Protein AF-A0A7S1E3G4-F1 (afdb_monomer)

Organism: Hemiselmis andersenii (NCBI:txid464988)

Structure (mmCIF, N/CA/C/O backbone):
data_AF-A0A7S1E3G4-F1
#
_entry.id   AF-A0A7S1E3G4-F1
#
loop_
_atom_site.group_PDB
_atom_site.id
_atom_site.type_symbol
_atom_site.label_atom_id
_atom_site.label_alt_id
_atom_site.label_comp_id
_atom_site.label_asym_id
_atom_site.label_entity_id
_atom_site.label_seq_id
_atom_site.pdbx_PDB_ins_code
_atom_site.Cartn_x
_atom_site.Cartn_y
_atom_site.Cartn_z
_atom_site.occupancy
_atom_site.B_iso_or_equiv
_atom_site.auth_seq_id
_atom_site.auth_comp_id
_atom_site.auth_asym_id
_atom_site.auth_atom_id
_atom_site.pdbx_PDB_model_num
ATOM 1 N N . ASP A 1 1 ? -2.152 -12.776 5.676 1.00 82.38 1 ASP A N 1
ATOM 2 C CA . ASP A 1 1 ? -1.618 -11.558 6.318 1.00 82.38 1 ASP A CA 1
ATOM 3 C C . ASP A 1 1 ? -2.757 -10.564 6.575 1.00 82.38 1 ASP A C 1
ATOM 5 O O . ASP A 1 1 ? -3.856 -10.794 6.085 1.00 82.38 1 ASP A O 1
ATOM 9 N N . THR A 1 2 ? -2.509 -9.504 7.341 1.00 83.62 2 THR A N 1
ATOM 10 C CA . THR A 1 2 ? -3.451 -8.485 7.840 1.00 83.62 2 THR A CA 1
ATOM 11 C C . THR A 1 2 ? -4.404 -7.942 6.768 1.00 83.62 2 THR A C 1
ATOM 13 O O . THR A 1 2 ? -5.604 -7.839 7.011 1.00 83.62 2 THR A O 1
ATOM 16 N N . LEU A 1 3 ? -3.911 -7.661 5.555 1.00 85.81 3 LEU A N 1
ATOM 17 C CA . LEU A 1 3 ? -4.760 -7.171 4.459 1.00 85.81 3 LEU A CA 1
ATOM 18 C C . LEU A 1 3 ? -5.746 -8.239 3.971 1.00 85.81 3 LEU A C 1
ATOM 20 O O . LEU A 1 3 ? -6.928 -7.960 3.821 1.00 85.81 3 LEU A O 1
ATOM 24 N N . TRP A 1 4 ? -5.284 -9.479 3.795 1.00 85.25 4 TRP A N 1
ATOM 25 C CA . TRP A 1 4 ? -6.125 -10.594 3.343 1.00 85.25 4 TRP A CA 1
ATOM 26 C C . TRP A 1 4 ? -7.237 -10.944 4.344 1.00 85.25 4 TRP A C 1
ATOM 28 O O . TRP A 1 4 ? -8.277 -11.468 3.965 1.00 85.25 4 TRP A O 1
ATOM 38 N N . THR A 1 5 ? -7.044 -10.645 5.633 1.00 88.56 5 THR A N 1
ATOM 39 C CA . THR A 1 5 ? -8.056 -10.878 6.680 1.00 88.56 5 THR A CA 1
ATOM 40 C C . THR A 1 5 ? -9.051 -9.721 6.842 1.00 88.56 5 THR A C 1
ATOM 42 O O . THR A 1 5 ? -9.885 -9.747 7.758 1.00 88.56 5 THR A O 1
ATOM 45 N N . GLY A 1 6 ? -8.963 -8.693 5.988 1.00 86.56 6 GLY A N 1
ATOM 46 C CA . GLY A 1 6 ? -9.835 -7.521 6.034 1.00 86.56 6 GLY A CA 1
ATOM 47 C C . GLY A 1 6 ? -9.596 -6.626 7.254 1.00 86.56 6 GLY A C 1
ATOM 48 O O . GLY A 1 6 ? -10.482 -5.871 7.656 1.00 86.56 6 GLY A O 1
ATOM 49 N N . MET A 1 7 ? -8.434 -6.730 7.909 1.00 88.81 7 MET A N 1
ATOM 50 C CA . MET A 1 7 ? -8.120 -5.877 9.054 1.00 88.81 7 MET A CA 1
ATOM 51 C C . MET A 1 7 ? -7.750 -4.470 8.567 1.00 88.81 7 MET A C 1
ATOM 53 O O . MET A 1 7 ? -6.871 -4.345 7.713 1.00 88.81 7 MET A O 1
ATOM 57 N N . PRO A 1 8 ? -8.377 -3.409 9.109 1.00 87.69 8 PRO A N 1
ATOM 58 C CA . PRO A 1 8 ? -8.009 -2.047 8.758 1.00 87.69 8 PRO A CA 1
ATOM 59 C C . PRO A 1 8 ? -6.567 -1.758 9.181 1.00 87.69 8 PRO A C 1
ATOM 61 O O . PRO A 1 8 ? -6.154 -2.076 10.299 1.00 87.69 8 PRO A O 1
ATOM 64 N N . LEU A 1 9 ? -5.817 -1.151 8.267 1.00 87.62 9 LEU A N 1
ATOM 65 C CA . LEU A 1 9 ? -4.438 -0.719 8.454 1.00 87.62 9 LEU A CA 1
ATOM 66 C C . LEU A 1 9 ? -4.433 0.800 8.659 1.00 87.62 9 LEU A C 1
ATOM 68 O O . LEU A 1 9 ? -5.245 1.490 8.065 1.00 87.62 9 LEU A O 1
ATOM 72 N N . VAL A 1 10 ? -3.516 1.337 9.458 1.00 90.88 10 VAL A N 1
ATOM 73 C CA . VAL A 1 10 ? -3.191 2.773 9.452 1.00 90.88 10 VAL A CA 1
ATOM 74 C C . VAL A 1 10 ? -1.733 2.875 9.041 1.00 90.88 10 VAL A C 1
ATOM 76 O O . VAL A 1 10 ? -0.892 2.171 9.602 1.00 90.88 10 VAL A O 1
ATOM 79 N N . CYS A 1 11 ? -1.423 3.689 8.036 1.00 89.81 11 CYS A N 1
ATOM 80 C CA . CYS A 1 11 ? -0.075 3.755 7.480 1.00 89.81 11 CYS A CA 1
ATOM 81 C C . CYS A 1 11 ? 0.395 5.203 7.358 1.00 89.81 11 CYS A C 1
ATOM 83 O O . CYS A 1 11 ? -0.216 6.010 6.660 1.00 89.81 11 CYS A O 1
ATOM 85 N N . LEU A 1 12 ? 1.505 5.511 8.032 1.00 90.75 12 LEU A N 1
ATOM 86 C CA . LEU A 1 12 ? 2.271 6.728 7.796 1.00 90.75 12 LEU A CA 1
ATOM 87 C C . LEU A 1 12 ? 3.289 6.446 6.694 1.00 90.75 12 LEU A C 1
ATOM 89 O O . LEU A 1 12 ? 4.206 5.645 6.891 1.00 90.75 12 LEU A O 1
ATOM 93 N N . SER A 1 13 ? 3.133 7.105 5.549 1.00 86.62 13 SER A N 1
ATOM 94 C CA . SER A 1 13 ? 4.096 6.969 4.463 1.00 86.62 13 SER A CA 1
ATOM 95 C C . SER A 1 13 ? 5.325 7.840 4.702 1.00 86.62 13 SER A C 1
ATOM 97 O O . SER A 1 13 ? 5.205 9.021 5.018 1.00 86.62 13 SER A O 1
ATOM 99 N N . GLY A 1 14 ? 6.508 7.256 4.526 1.00 84.38 14 GLY A N 1
ATOM 100 C CA . GLY A 1 14 ? 7.776 7.989 4.516 1.00 84.38 14 GLY A CA 1
ATOM 101 C C . GLY A 1 14 ? 8.327 8.187 3.103 1.00 84.38 14 GLY A C 1
ATOM 102 O O . GLY A 1 14 ? 7.722 7.770 2.123 1.00 84.38 14 GLY A O 1
ATOM 103 N N . VAL A 1 15 ? 9.526 8.761 3.002 1.00 84.31 15 VAL A N 1
ATOM 104 C CA . VAL A 1 15 ? 10.176 9.064 1.710 1.00 84.31 15 VAL A CA 1
ATOM 105 C C . VAL A 1 15 ? 10.821 7.824 1.076 1.00 84.31 15 VAL A C 1
ATOM 107 O O . VAL A 1 15 ? 10.870 7.673 -0.142 1.00 84.31 15 VAL A O 1
ATOM 110 N N . GLN A 1 16 ? 11.335 6.902 1.894 1.00 87.69 16 GLN A N 1
ATOM 111 C CA . GLN A 1 16 ? 12.077 5.735 1.409 1.00 87.69 16 GLN A CA 1
ATOM 112 C C . GLN A 1 16 ? 11.131 4.629 0.933 1.00 87.69 16 GLN A C 1
ATOM 114 O O . GLN A 1 16 ? 10.125 4.361 1.582 1.00 87.69 16 GLN A O 1
ATOM 119 N N . MET A 1 17 ? 11.510 3.883 -0.107 1.00 85.88 17 MET A N 1
ATOM 120 C CA . MET A 1 17 ? 10.728 2.754 -0.646 1.00 85.88 17 MET A CA 1
ATOM 121 C C . MET A 1 17 ? 10.176 1.809 0.442 1.00 85.88 17 MET A C 1
ATOM 123 O O . MET A 1 17 ? 8.990 1.491 0.470 1.00 85.88 17 MET A O 1
ATOM 127 N N . ARG A 1 18 ? 11.011 1.421 1.413 1.00 84.81 18 ARG A N 1
ATOM 128 C CA . ARG A 1 18 ? 10.608 0.542 2.529 1.00 84.81 18 ARG A CA 1
ATOM 129 C C . ARG A 1 18 ? 9.510 1.126 3.426 1.00 84.81 18 ARG A C 1
ATOM 131 O O . ARG A 1 18 ? 8.715 0.379 3.977 1.00 84.81 18 ARG A O 1
ATOM 138 N N . SER A 1 19 ? 9.455 2.451 3.561 1.00 86.06 19 SER A N 1
ATOM 139 C CA . SER A 1 19 ? 8.413 3.161 4.316 1.00 86.06 19 SER A CA 1
ATOM 140 C C . SER A 1 19 ? 7.172 3.476 3.478 1.00 86.06 19 SER A C 1
ATOM 142 O O . SER A 1 19 ? 6.207 4.017 4.003 1.00 86.06 19 SER A O 1
ATOM 144 N N . ARG A 1 20 ? 7.199 3.146 2.183 1.00 87.69 20 ARG A N 1
ATOM 145 C CA . ARG A 1 20 ? 6.147 3.424 1.202 1.00 87.69 20 ARG A CA 1
ATOM 146 C C . ARG A 1 20 ? 5.290 2.200 0.865 1.00 87.69 20 ARG A C 1
ATOM 148 O O . ARG A 1 20 ? 4.269 2.333 0.195 1.00 87.69 20 ARG A O 1
ATOM 155 N N . ALA A 1 21 ? 5.676 1.014 1.342 1.00 88.00 21 ALA A N 1
ATOM 156 C CA . ALA A 1 21 ? 5.007 -0.243 1.013 1.00 88.00 21 ALA A CA 1
ATOM 157 C C . ALA A 1 21 ? 3.523 -0.247 1.417 1.00 88.00 21 ALA A C 1
ATOM 159 O O . ALA A 1 21 ? 2.665 -0.529 0.586 1.00 88.00 21 ALA A O 1
ATOM 160 N N . GLY A 1 22 ? 3.205 0.135 2.660 1.00 87.94 22 GLY A N 1
ATOM 161 C CA . GLY A 1 22 ? 1.815 0.185 3.127 1.00 87.94 22 GLY A CA 1
ATOM 162 C C . GLY A 1 22 ? 0.959 1.196 2.357 1.00 87.94 22 GLY A C 1
ATOM 163 O O . GLY A 1 22 ? -0.202 0.921 2.067 1.00 87.94 22 GLY A O 1
ATOM 164 N N . ALA A 1 23 ? 1.550 2.319 1.940 1.00 87.81 23 ALA A N 1
ATOM 165 C CA . ALA A 1 23 ? 0.874 3.297 1.099 1.00 87.81 23 ALA A CA 1
ATOM 166 C C . ALA A 1 23 ? 0.586 2.757 -0.304 1.00 87.81 23 ALA A C 1
ATOM 168 O O . ALA A 1 23 ? -0.549 2.833 -0.764 1.00 87.81 23 ALA A O 1
ATOM 169 N N . SER A 1 24 ? 1.567 2.122 -0.949 1.00 86.88 24 SER A N 1
ATOM 170 C CA . SER A 1 24 ? 1.372 1.468 -2.250 1.00 86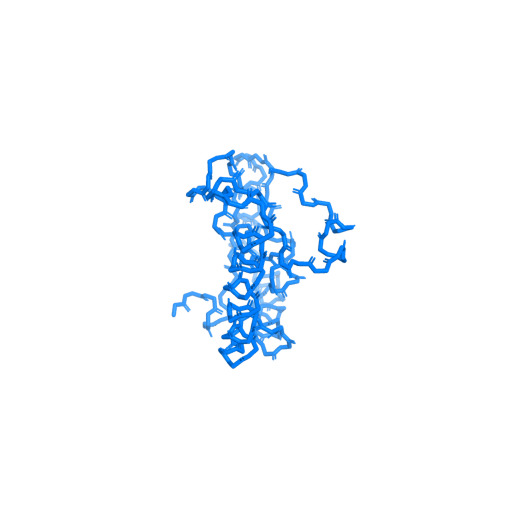.88 24 SER A CA 1
ATOM 171 C C . SER A 1 24 ? 0.254 0.417 -2.214 1.00 86.88 24 SER A C 1
ATOM 173 O O . SER A 1 24 ? -0.572 0.364 -3.128 1.00 86.8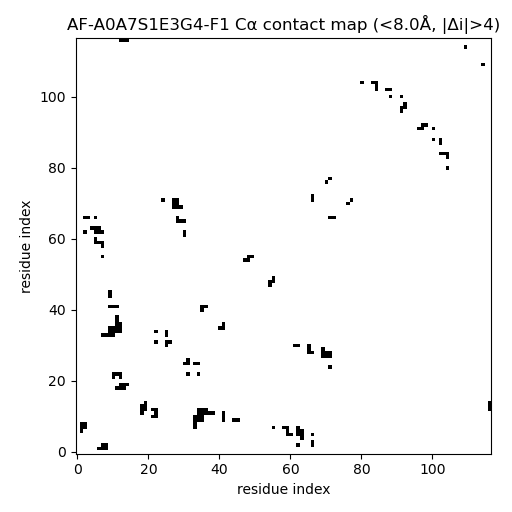8 24 SER A O 1
ATOM 175 N N . MET A 1 25 ? 0.170 -0.368 -1.134 1.00 87.81 25 MET A N 1
ATOM 176 C CA . MET A 1 25 ? -0.916 -1.334 -0.936 1.00 87.81 25 MET A CA 1
ATOM 177 C C . MET A 1 25 ? -2.274 -0.638 -0.805 1.00 87.81 25 MET A C 1
ATOM 179 O O . MET A 1 25 ? -3.218 -1.018 -1.490 1.00 87.81 25 MET A O 1
ATOM 183 N N . ALA A 1 26 ? -2.372 0.408 0.021 1.00 87.06 26 ALA A N 1
ATOM 184 C CA . ALA A 1 26 ? -3.611 1.163 0.209 1.00 87.06 26 ALA A CA 1
ATOM 185 C C . ALA A 1 26 ? -4.127 1.787 -1.099 1.00 87.06 26 ALA A C 1
ATOM 187 O O . ALA A 1 26 ? -5.322 1.710 -1.375 1.00 87.06 26 ALA A O 1
ATOM 188 N N . TYR A 1 27 ? -3.234 2.339 -1.929 1.00 85.06 27 TYR A N 1
ATOM 189 C CA . TYR A 1 27 ? -3.583 2.843 -3.263 1.00 85.06 27 TYR A CA 1
ATOM 190 C C . TYR A 1 27 ? -4.065 1.730 -4.191 1.00 85.06 27 TYR A C 1
ATOM 192 O O . TYR A 1 27 ? -5.090 1.877 -4.846 1.00 85.06 27 TYR A O 1
ATOM 200 N N . SER A 1 28 ? -3.369 0.593 -4.209 1.00 86.31 28 SER A N 1
ATOM 201 C CA . SER A 1 28 ? -3.740 -0.536 -5.072 1.00 86.31 28 SER A CA 1
ATOM 202 C C . SER A 1 28 ? -5.086 -1.162 -4.685 1.00 86.31 28 SER A C 1
ATOM 204 O O . SER A 1 28 ? -5.799 -1.682 -5.538 1.00 86.31 28 SER A O 1
ATOM 206 N N . LEU A 1 29 ? -5.442 -1.092 -3.401 1.00 86.94 29 LEU A N 1
ATOM 207 C CA . LEU A 1 29 ? -6.745 -1.500 -2.873 1.00 86.94 29 LEU A CA 1
ATOM 208 C C . LEU A 1 29 ? -7.834 -0.427 -3.073 1.00 86.94 29 LEU A C 1
ATOM 210 O O . LEU A 1 29 ? -9.005 -0.708 -2.840 1.00 86.94 29 LEU A O 1
ATOM 214 N N . GLY A 1 30 ? -7.471 0.801 -3.462 1.00 82.94 30 GLY A N 1
ATOM 215 C CA . GLY A 1 30 ? -8.394 1.935 -3.579 1.00 82.94 30 GLY A CA 1
ATOM 216 C C . GLY A 1 30 ? -8.851 2.521 -2.238 1.00 82.94 30 GLY A C 1
ATOM 217 O O . GLY A 1 30 ? -9.846 3.242 -2.190 1.00 82.94 30 GLY A O 1
ATOM 218 N N . VAL A 1 31 ? -8.144 2.232 -1.139 1.00 82.50 31 VAL A N 1
ATOM 219 C CA . VAL A 1 31 ? -8.534 2.625 0.225 1.00 82.50 31 VAL A CA 1
ATOM 220 C C . VAL A 1 31 ? -7.501 3.569 0.841 1.00 82.50 31 VAL A C 1
ATOM 222 O O . VAL A 1 31 ? -6.780 3.237 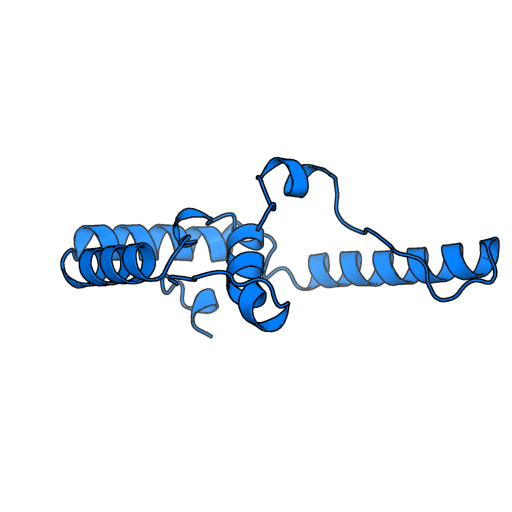1.780 1.00 82.50 31 VAL A O 1
ATOM 225 N N . VAL A 1 32 ? -7.428 4.789 0.305 1.00 76.75 32 VAL A N 1
ATOM 226 C CA . VAL A 1 32 ? -6.479 5.830 0.757 1.00 76.75 32 VAL A CA 1
ATOM 227 C C . VAL A 1 32 ? -6.866 6.480 2.091 1.00 76.75 32 VAL A C 1
ATOM 229 O O . VAL A 1 32 ? -6.084 7.237 2.660 1.00 76.75 32 VAL A O 1
ATOM 232 N N . THR A 1 33 ? -8.050 6.167 2.627 1.00 75.00 33 THR A N 1
ATOM 233 C CA . THR A 1 33 ? -8.568 6.689 3.907 1.00 75.00 33 THR A CA 1
ATOM 234 C C . THR A 1 33 ? -7.699 6.310 5.116 1.00 75.00 33 THR A C 1
ATOM 236 O O . THR A 1 33 ? -7.809 6.930 6.172 1.00 75.00 33 THR A O 1
ATOM 239 N N . TRP A 1 34 ? -6.804 5.335 4.943 1.00 75.94 34 TRP A N 1
ATOM 240 C CA . TRP A 1 34 ? -5.847 4.834 5.933 1.00 75.94 34 TRP A CA 1
ATOM 241 C C . TRP A 1 34 ? -4.494 5.553 5.947 1.00 75.94 34 TRP A C 1
ATOM 243 O O . TRP A 1 34 ? -3.664 5.285 6.823 1.00 75.94 34 TRP A O 1
ATOM 253 N N . LEU A 1 35 ? -4.247 6.421 4.964 1.00 85.19 35 LEU A N 1
ATOM 254 C CA . LEU A 1 35 ? -2.977 7.118 4.810 1.00 85.19 35 LEU A CA 1
ATOM 255 C C . LEU A 1 35 ? -2.969 8.390 5.641 1.00 85.19 35 LEU A C 1
ATOM 257 O O . LEU A 1 35 ? -3.747 9.315 5.415 1.00 85.19 35 LEU A O 1
ATOM 261 N N . VAL A 1 36 ? -2.057 8.429 6.604 1.00 90.19 36 VAL A N 1
ATOM 262 C CA . VAL A 1 36 ? -1.856 9.577 7.487 1.00 90.19 36 VAL A CA 1
ATOM 263 C C . VAL A 1 36 ? -0.592 10.332 7.091 1.00 90.19 36 VAL A C 1
ATOM 265 O O . VAL A 1 36 ? 0.340 9.753 6.531 1.00 90.19 36 VAL A O 1
ATOM 268 N N . ARG A 1 37 ? -0.566 11.642 7.360 1.00 85.00 37 ARG A N 1
ATOM 269 C CA . ARG A 1 37 ? 0.483 12.548 6.858 1.00 85.00 37 ARG A CA 1
ATOM 270 C C . ARG A 1 37 ? 1.593 12.814 7.866 1.00 85.00 37 ARG A C 1
ATOM 272 O O . ARG A 1 37 ? 2.678 13.242 7.490 1.00 85.00 37 ARG A O 1
ATOM 279 N N . ASN A 1 38 ? 1.326 12.594 9.147 1.00 89.81 38 ASN A N 1
ATOM 280 C CA . ASN A 1 38 ? 2.285 12.797 10.222 1.00 89.81 38 ASN A CA 1
ATOM 281 C C . ASN A 1 38 ? 1.971 11.869 11.411 1.00 89.81 38 ASN A C 1
ATOM 283 O O . ASN A 1 38 ? 0.953 11.175 11.432 1.00 89.81 38 ASN A O 1
ATOM 287 N N . LEU A 1 39 ? 2.860 11.848 12.405 1.00 92.69 39 LEU A N 1
ATOM 288 C CA . LEU A 1 39 ? 2.706 11.000 13.591 1.00 92.69 39 LEU A CA 1
ATOM 289 C C . LEU A 1 39 ? 1.505 11.386 14.463 1.00 92.69 39 LEU A C 1
ATOM 291 O O . LEU A 1 39 ? 0.932 10.511 15.107 1.00 92.69 39 LEU A O 1
ATOM 295 N N . LYS A 1 40 ? 1.109 12.664 14.478 1.00 93.62 40 LYS A N 1
ATOM 296 C CA . LYS A 1 40 ? -0.043 13.111 15.260 1.00 93.62 40 LYS A CA 1
ATOM 297 C C . LYS A 1 40 ? -1.349 12.603 14.651 1.00 93.62 40 LYS A C 1
ATOM 299 O O . LYS A 1 40 ? -2.159 12.012 15.354 1.00 93.62 40 LYS A O 1
ATOM 304 N N . ASP A 1 41 ? -1.488 12.712 13.334 1.00 90.75 41 ASP A N 1
ATOM 305 C CA . ASP A 1 41 ? -2.614 12.139 12.593 1.00 90.75 41 ASP A CA 1
ATOM 306 C C . ASP A 1 41 ? -2.678 10.616 12.773 1.00 90.75 41 ASP A C 1
ATOM 308 O O . ASP A 1 41 ? -3.758 10.052 12.942 1.00 90.75 41 ASP A O 1
ATOM 312 N N . TYR A 1 42 ? -1.518 9.944 12.761 1.00 92.69 42 TYR A N 1
ATOM 313 C CA . TYR A 1 42 ? -1.432 8.507 13.026 1.00 92.69 42 TYR A CA 1
ATOM 314 C C . TYR A 1 42 ? -2.028 8.158 14.395 1.00 92.69 42 TYR A C 1
ATOM 316 O O . TYR A 1 42 ? -2.874 7.267 14.493 1.00 92.69 42 TYR A O 1
ATOM 324 N N . GLU A 1 43 ? -1.599 8.869 15.441 1.00 94.50 43 GLU A N 1
ATOM 325 C CA . GLU A 1 43 ? -2.103 8.698 16.805 1.00 94.50 43 GLU A CA 1
ATOM 326 C C . GLU A 1 43 ? -3.615 8.935 16.866 1.00 94.50 43 GLU A C 1
ATOM 328 O O . GLU A 1 43 ? -4.358 8.075 17.340 1.00 94.50 43 GLU A O 1
ATOM 333 N N . ASP A 1 44 ? -4.085 10.063 16.337 1.00 93.06 44 ASP A N 1
ATOM 334 C CA . ASP A 1 44 ? -5.486 10.468 16.428 1.00 93.06 44 ASP A CA 1
ATOM 335 C C . ASP A 1 44 ? -6.412 9.474 15.706 1.00 93.06 44 ASP A C 1
ATOM 337 O O . ASP A 1 44 ? -7.472 9.107 16.225 1.00 93.06 44 ASP A O 1
ATOM 341 N N . VAL A 1 45 ? -6.001 8.971 14.535 1.00 91.62 45 VAL A N 1
ATOM 342 C CA . VAL A 1 45 ? -6.745 7.940 13.795 1.00 91.62 45 VAL A CA 1
ATOM 343 C C . VAL A 1 45 ? -6.751 6.615 14.557 1.00 91.62 45 VAL A C 1
ATOM 345 O O . VAL A 1 45 ? -7.814 6.004 14.702 1.00 91.62 45 VAL A O 1
ATOM 348 N N . ALA A 1 46 ? -5.604 6.180 15.084 1.00 92.31 46 ALA A N 1
ATOM 349 C CA . ALA A 1 46 ? -5.509 4.938 15.845 1.00 92.31 46 ALA A CA 1
ATOM 350 C C . ALA A 1 46 ? -6.381 4.979 17.113 1.00 92.31 46 ALA A C 1
ATOM 352 O O . ALA A 1 46 ? -7.156 4.052 17.365 1.00 92.31 46 ALA A O 1
ATOM 353 N N . VAL A 1 4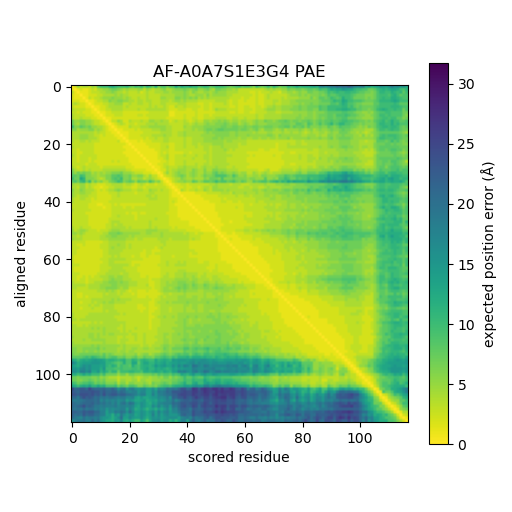7 ? -6.325 6.078 17.872 1.00 94.38 47 VAL A N 1
ATOM 354 C CA . VAL A 1 47 ? -7.139 6.285 19.079 1.00 94.38 47 VAL A CA 1
ATOM 355 C C . VAL A 1 47 ? -8.626 6.329 18.732 1.00 94.38 47 VAL A C 1
ATOM 357 O O . VAL A 1 47 ? -9.427 5.653 19.381 1.00 94.38 47 VAL A O 1
ATOM 360 N N . LYS A 1 48 ? -9.013 7.047 17.672 1.00 91.75 48 LYS A N 1
ATOM 361 C CA . LYS A 1 48 ? -10.406 7.110 17.206 1.00 91.75 48 LYS A CA 1
ATOM 362 C C . LYS A 1 48 ? -10.958 5.727 16.860 1.00 91.75 48 LYS A C 1
ATOM 364 O O . LYS A 1 48 ? -12.083 5.407 17.248 1.00 91.75 48 LYS A O 1
ATOM 369 N N . LEU A 1 49 ? -10.189 4.910 16.141 1.00 91.56 49 LEU A N 1
ATOM 370 C CA . LEU A 1 49 ? -10.583 3.543 15.791 1.00 91.56 49 LEU A CA 1
ATOM 371 C C . LEU A 1 49 ? -10.677 2.641 17.027 1.00 91.56 49 LEU A C 1
ATOM 373 O O . LEU A 1 49 ? -11.607 1.841 17.124 1.00 91.56 49 LEU A O 1
ATOM 377 N N . ALA A 1 50 ? -9.764 2.796 17.988 1.00 92.38 50 ALA A N 1
ATOM 378 C CA . ALA A 1 50 ? -9.770 2.025 19.228 1.00 92.38 50 ALA A CA 1
ATOM 379 C C . ALA A 1 50 ? -10.963 2.371 20.138 1.00 92.38 50 ALA A C 1
ATOM 381 O O . ALA A 1 50 ? -11.568 1.482 20.737 1.00 92.38 50 ALA A O 1
ATOM 382 N N . GLN A 1 51 ? -11.332 3.652 20.226 1.00 95.62 51 GLN A N 1
ATOM 383 C CA . GLN A 1 51 ? -12.414 4.126 21.095 1.00 95.62 51 GLN A CA 1
ATOM 384 C C . GLN A 1 51 ? -13.806 3.965 20.468 1.00 95.62 51 GLN A C 1
ATOM 386 O O . GLN A 1 51 ? -14.796 3.814 21.185 1.00 95.62 51 GLN A O 1
ATOM 391 N N . ASN A 1 52 ? -13.910 3.972 19.136 1.00 94.81 52 ASN A N 1
ATOM 392 C CA . ASN A 1 52 ? -15.186 3.910 18.431 1.00 94.81 52 ASN A CA 1
ATOM 393 C C . ASN A 1 52 ? -15.362 2.587 17.673 1.00 94.81 52 ASN A C 1
ATOM 395 O O . ASN A 1 52 ? -14.970 2.436 16.514 1.00 94.81 52 ASN A O 1
ATOM 399 N N . ARG A 1 53 ? -16.073 1.643 18.302 1.00 93.94 53 ARG A N 1
ATOM 400 C CA . ARG A 1 53 ? -16.389 0.332 17.705 1.00 93.94 53 ARG A CA 1
ATOM 401 C C . ARG A 1 53 ? -17.176 0.438 16.394 1.00 93.94 53 ARG A C 1
ATOM 403 O O . ARG A 1 53 ? -17.012 -0.410 15.520 1.00 93.94 53 ARG A O 1
ATOM 410 N N . GLY A 1 54 ? -18.024 1.458 16.245 1.00 94.75 54 GLY A N 1
ATOM 411 C CA . GLY A 1 54 ? -18.782 1.698 15.014 1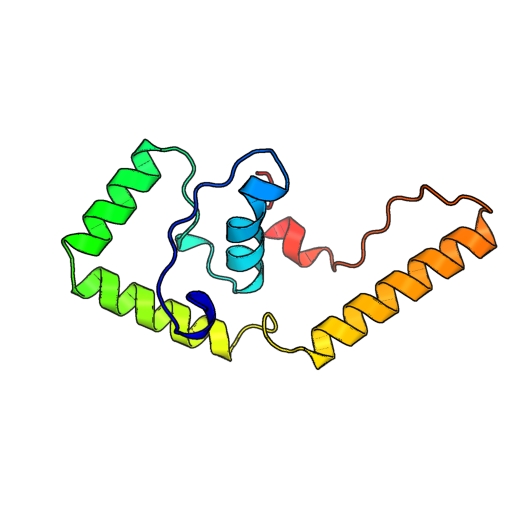.00 94.75 54 GLY A CA 1
ATOM 412 C C . GLY A 1 54 ? -17.874 2.112 13.856 1.00 94.75 54 GLY A C 1
ATOM 413 O O . GLY A 1 54 ? -17.985 1.564 12.760 1.00 94.75 54 GLY A O 1
ATOM 414 N N . ALA A 1 55 ? -16.926 3.014 14.122 1.00 91.19 55 ALA A N 1
ATOM 415 C CA . ALA A 1 55 ? -15.908 3.410 13.153 1.00 91.19 55 ALA A CA 1
ATOM 416 C C . ALA A 1 55 ? -15.026 2.219 12.752 1.00 91.19 55 ALA A C 1
ATOM 418 O O . ALA A 1 55 ? -14.820 1.999 11.562 1.00 91.19 55 ALA A O 1
ATOM 419 N N . LEU A 1 56 ? -14.591 1.401 13.717 1.00 91.69 56 LEU A N 1
ATOM 420 C CA . LEU A 1 56 ? -13.799 0.198 13.446 1.00 91.69 56 LEU A CA 1
ATOM 421 C C . LEU A 1 56 ? -14.562 -0.842 12.611 1.00 91.69 56 LEU A C 1
ATOM 423 O O . LEU A 1 56 ? -13.999 -1.459 11.710 1.00 91.69 56 LEU A O 1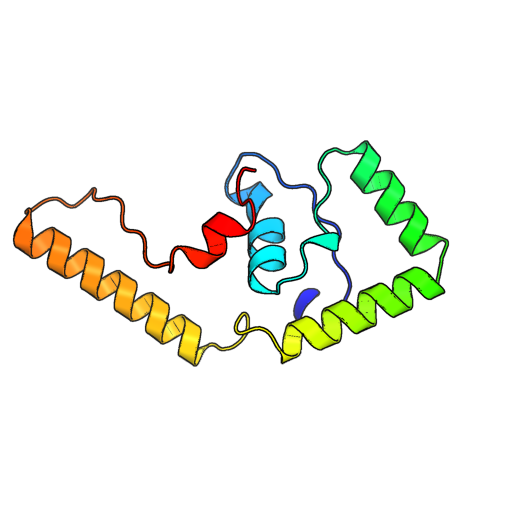
ATOM 427 N N . ARG A 1 57 ? -15.858 -1.037 12.875 1.00 92.94 57 ARG A N 1
ATOM 428 C CA . ARG A 1 57 ? -16.685 -1.952 12.077 1.00 92.94 57 ARG A CA 1
ATOM 429 C C . ARG A 1 57 ? -16.843 -1.456 10.640 1.00 92.94 57 ARG A C 1
ATOM 431 O O . ARG A 1 57 ? -16.758 -2.259 9.717 1.00 92.94 57 ARG A O 1
ATOM 438 N N . LYS A 1 58 ? -17.044 -0.148 10.451 1.00 91.81 58 LYS A N 1
ATOM 439 C CA . LYS A 1 58 ? -17.109 0.466 9.118 1.00 91.81 58 LYS A CA 1
ATOM 440 C C . LYS A 1 58 ? -15.780 0.308 8.371 1.00 91.81 58 LYS A C 1
ATOM 442 O O . LYS A 1 58 ? -15.790 -0.110 7.222 1.00 91.81 58 LYS A O 1
ATOM 447 N N . ALA A 1 59 ? -14.669 0.572 9.057 1.00 90.12 59 ALA A N 1
ATOM 448 C CA . ALA A 1 59 ? -13.307 0.404 8.559 1.00 90.12 59 ALA A CA 1
ATOM 449 C C . ALA A 1 59 ? -13.038 -1.017 8.046 1.00 90.12 59 ALA A C 1
ATOM 451 O O . ALA A 1 59 ? -12.583 -1.213 6.923 1.00 90.12 59 ALA A O 1
ATOM 452 N N . ARG A 1 60 ? -13.381 -2.018 8.863 1.00 91.19 60 ARG A N 1
ATOM 453 C CA . ARG A 1 60 ? -13.267 -3.433 8.500 1.00 91.19 60 ARG A CA 1
ATOM 454 C C . ARG A 1 60 ? -14.134 -3.783 7.288 1.00 91.19 60 ARG A C 1
ATOM 456 O O . ARG A 1 60 ? -13.636 -4.416 6.370 1.00 91.19 60 ARG A O 1
ATOM 463 N N . ALA A 1 61 ? -15.392 -3.343 7.254 1.00 91.56 61 ALA A N 1
ATOM 464 C CA . ALA A 1 61 ? -16.285 -3.627 6.128 1.00 91.56 61 ALA A CA 1
ATOM 465 C C . ALA A 1 61 ? -15.791 -2.999 4.810 1.00 91.56 61 ALA A C 1
ATOM 467 O O . ALA A 1 61 ? -15.921 -3.595 3.744 1.00 91.56 61 ALA A O 1
ATOM 468 N N . GLU A 1 62 ? -15.212 -1.798 4.877 1.00 90.44 62 GLU A N 1
ATOM 469 C CA . GLU A 1 62 ? -14.586 -1.144 3.726 1.00 90.44 62 GLU A CA 1
ATOM 470 C C . GLU A 1 62 ? -13.383 -1.942 3.215 1.00 90.44 62 GLU A C 1
ATOM 472 O O . GLU A 1 62 ? -13.284 -2.182 2.015 1.00 90.44 62 GLU A O 1
ATOM 477 N N . MET A 1 63 ? -12.533 -2.419 4.128 1.00 89.94 63 MET A N 1
ATOM 478 C CA . MET A 1 63 ? -11.372 -3.240 3.795 1.00 89.94 63 MET A CA 1
ATOM 479 C C . MET A 1 63 ? -11.772 -4.598 3.202 1.00 89.94 63 MET A C 1
ATOM 481 O O . MET A 1 63 ? -11.247 -4.990 2.168 1.00 89.94 63 MET A O 1
ATOM 485 N N . GLU A 1 64 ? -12.719 -5.307 3.819 1.00 91.50 64 GLU A N 1
ATOM 486 C CA . GLU A 1 64 ? -13.219 -6.599 3.327 1.00 91.50 64 GLU A CA 1
ATOM 487 C C . GLU A 1 64 ? -13.765 -6.487 1.901 1.00 91.50 64 GLU A C 1
ATOM 489 O O . GLU A 1 64 ? -13.467 -7.328 1.055 1.00 91.50 64 GLU A O 1
ATOM 494 N N . ARG A 1 65 ? -14.499 -5.410 1.607 1.00 91.50 65 ARG A N 1
ATOM 495 C CA . ARG A 1 65 ? -14.971 -5.120 0.253 1.00 91.50 65 ARG A CA 1
ATOM 496 C C . ARG A 1 65 ? -13.815 -4.829 -0.708 1.00 91.50 65 ARG A C 1
ATOM 498 O O . ARG A 1 65 ? -13.775 -5.409 -1.786 1.00 91.50 65 ARG A O 1
ATOM 505 N N . ALA A 1 66 ? -12.861 -3.988 -0.314 1.00 90.06 66 ALA A N 1
ATOM 506 C CA . ALA A 1 66 ? -11.721 -3.633 -1.158 1.00 90.06 66 ALA A CA 1
ATOM 507 C C . ALA A 1 66 ? -10.838 -4.839 -1.517 1.00 90.06 66 ALA A C 1
ATOM 509 O O . ALA A 1 66 ? -10.355 -4.939 -2.642 1.00 90.06 66 ALA A O 1
ATOM 510 N N . VAL A 1 67 ? -10.656 -5.790 -0.594 1.00 89.06 67 VAL A N 1
ATOM 511 C CA . VAL A 1 67 ? -9.924 -7.042 -0.862 1.00 89.06 67 VAL A CA 1
ATOM 512 C C . VAL A 1 67 ? -10.569 -7.841 -1.995 1.00 89.06 67 VAL A C 1
ATOM 514 O O . VAL A 1 67 ? -9.852 -8.441 -2.789 1.00 89.06 67 VAL A O 1
ATOM 517 N N . VAL A 1 68 ? -11.903 -7.854 -2.066 1.00 89.50 68 VAL A N 1
ATOM 518 C CA . VAL A 1 68 ? -12.661 -8.621 -3.066 1.00 89.50 68 VAL A CA 1
ATOM 519 C C . VAL A 1 68 ? -12.784 -7.868 -4.390 1.00 89.50 68 VAL A C 1
ATOM 521 O O . VAL A 1 68 ? -12.699 -8.479 -5.449 1.00 89.50 68 VAL A O 1
ATOM 524 N N . GLU A 1 69 ? -13.011 -6.556 -4.337 1.00 89.69 69 GLU A N 1
ATOM 525 C CA . GLU A 1 69 ? -13.276 -5.737 -5.526 1.00 89.69 69 GLU A CA 1
ATOM 526 C C . GLU A 1 69 ? -12.000 -5.287 -6.246 1.00 89.69 69 GLU A C 1
ATOM 528 O O . GLU A 1 69 ? -12.029 -5.038 -7.451 1.00 89.69 69 GLU A O 1
ATOM 533 N N . SER A 1 70 ? -10.881 -5.160 -5.531 1.00 87.56 70 SER A N 1
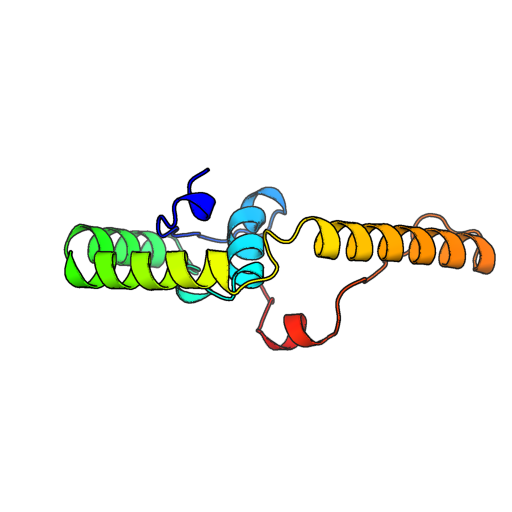ATOM 534 C CA . SER A 1 70 ? -9.636 -4.683 -6.131 1.00 87.56 70 SER A CA 1
ATOM 535 C C . SER A 1 70 ? -8.876 -5.795 -6.866 1.00 87.56 70 SER A C 1
ATOM 537 O O . SER A 1 70 ? -8.871 -6.953 -6.440 1.00 87.56 70 SER A O 1
ATOM 539 N N . PRO A 1 71 ? -8.118 -5.444 -7.919 1.00 86.19 71 PRO A N 1
ATOM 540 C CA . PRO A 1 71 ? -7.222 -6.378 -8.595 1.00 86.19 71 PRO A CA 1
ATOM 541 C C . PRO A 1 71 ? -5.962 -6.712 -7.780 1.00 86.19 71 PRO A C 1
ATOM 543 O O . PRO A 1 71 ? -5.108 -7.447 -8.267 1.00 86.19 71 PRO A O 1
ATOM 546 N N . PHE A 1 72 ? -5.800 -6.175 -6.563 1.00 87.81 72 PHE A N 1
ATOM 547 C CA . PHE A 1 72 ? -4.556 -6.277 -5.793 1.00 87.81 72 PHE A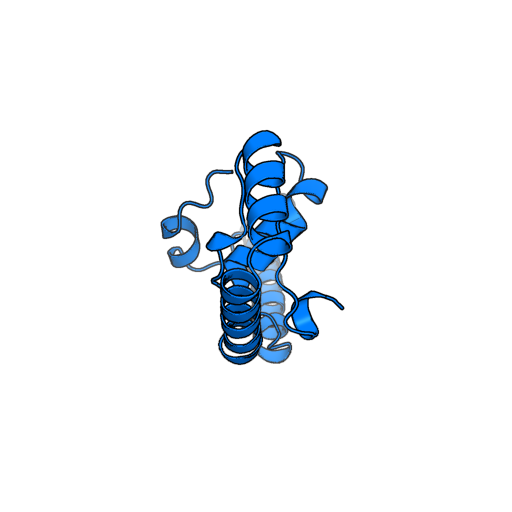 CA 1
ATOM 548 C C . PHE A 1 72 ? -4.125 -7.728 -5.532 1.00 87.81 72 PHE A C 1
ATOM 550 O O . PHE A 1 72 ? -2.932 -8.027 -5.522 1.00 87.81 72 PHE A O 1
ATOM 557 N N . PHE A 1 73 ? -5.090 -8.633 -5.355 1.00 89.81 73 PHE A N 1
ATOM 558 C CA . PHE A 1 73 ? -4.835 -10.059 -5.155 1.00 89.81 73 PHE A CA 1
ATOM 559 C C . PHE A 1 73 ? -5.096 -10.924 -6.397 1.00 89.81 73 PHE A C 1
ATOM 561 O O . PHE A 1 73 ? -4.985 -12.149 -6.317 1.00 89.81 73 PHE A O 1
ATOM 568 N N . ASP A 1 74 ? -5.407 -10.322 -7.549 1.00 90.69 74 ASP A N 1
ATOM 569 C CA . ASP A 1 74 ? -5.489 -11.050 -8.814 1.00 90.69 74 ASP A CA 1
ATOM 570 C C . ASP A 1 74 ? -4.072 -11.350 -9.320 1.00 90.69 74 ASP A C 1
ATOM 572 O O . ASP A 1 74 ? -3.414 -10.549 -9.990 1.00 90.69 74 ASP A O 1
ATOM 576 N N . THR A 1 75 ? -3.583 -12.540 -8.973 1.00 92.62 75 THR A N 1
ATOM 577 C CA . THR A 1 75 ? -2.235 -12.990 -9.327 1.00 92.62 75 THR A CA 1
ATOM 578 C C . THR A 1 75 ? -2.047 -13.164 -10.831 1.00 92.62 75 THR A C 1
ATOM 580 O O . THR A 1 75 ? -0.941 -12.957 -11.329 1.00 92.62 75 THR A O 1
ATOM 583 N N . ALA A 1 76 ? -3.106 -13.503 -11.571 1.00 93.62 76 ALA A N 1
ATOM 584 C CA . ALA A 1 76 ? -3.039 -13.671 -13.017 1.00 93.62 76 ALA A CA 1
ATOM 585 C C . ALA A 1 76 ? -2.925 -12.314 -13.722 1.00 93.62 76 ALA A C 1
ATOM 587 O O . ALA A 1 76 ? -2.121 -12.158 -14.644 1.00 93.62 76 ALA A O 1
ATOM 588 N N . LEU A 1 77 ? -3.691 -11.318 -13.274 1.00 90.25 77 LEU A N 1
ATOM 589 C CA . LEU A 1 77 ? -3.573 -9.947 -13.763 1.00 90.25 77 LEU A CA 1
ATOM 590 C C . LEU A 1 77 ? -2.212 -9.340 -13.403 1.00 90.25 77 LEU A C 1
ATOM 592 O O . LEU A 1 77 ? -1.574 -8.721 -14.258 1.00 90.25 77 LEU A O 1
ATOM 596 N N . TRP A 1 78 ? -1.731 -9.575 -12.181 1.00 90.00 78 TRP A N 1
ATOM 597 C CA . TRP A 1 78 ? -0.397 -9.151 -11.761 1.00 90.00 78 TRP A CA 1
ATOM 598 C C . TRP A 1 78 ? 0.702 -9.758 -12.644 1.00 90.00 78 TRP A C 1
ATOM 600 O O . TRP A 1 78 ? 1.561 -9.027 -13.139 1.00 90.00 78 TRP A O 1
ATOM 610 N N . ALA A 1 79 ? 0.644 -11.069 -12.911 1.00 94.31 79 ALA A N 1
ATOM 611 C CA . ALA A 1 79 ? 1.618 -11.757 -13.758 1.00 94.31 79 ALA A CA 1
ATOM 612 C C . ALA A 1 79 ? 1.654 -11.179 -15.180 1.00 94.31 79 ALA A C 1
ATOM 614 O O . ALA A 1 79 ? 2.732 -10.883 -15.687 1.00 94.31 79 ALA A O 1
ATOM 615 N N . LYS A 1 80 ? 0.491 -10.905 -15.785 1.00 92.06 80 LYS A N 1
ATOM 616 C CA . LYS A 1 80 ? 0.411 -10.239 -17.099 1.00 92.06 80 LYS A CA 1
ATOM 617 C C . LYS A 1 80 ? 1.055 -8.851 -17.091 1.00 92.06 80 LYS A C 1
ATOM 619 O O . LYS A 1 80 ? 1.746 -8.479 -18.040 1.00 92.06 80 LYS A O 1
ATOM 624 N N . GLY A 1 81 ? 0.835 -8.071 -16.031 1.00 90.06 81 GLY A N 1
ATOM 625 C CA . GLY A 1 81 ? 1.481 -6.767 -15.856 1.00 90.06 81 GLY A CA 1
ATOM 626 C C . GLY A 1 81 ? 3.003 -6.888 -15.738 1.00 90.06 81 GLY A C 1
ATOM 627 O O . GLY A 1 81 ? 3.740 -6.108 -16.344 1.00 90.06 81 GLY A O 1
ATOM 628 N N . PHE A 1 82 ? 3.474 -7.904 -15.016 1.00 91.31 82 PHE A N 1
ATOM 629 C CA . PHE A 1 82 ? 4.893 -8.208 -14.872 1.00 91.31 82 PHE A CA 1
ATOM 630 C C . PHE A 1 82 ? 5.530 -8.642 -16.200 1.00 91.31 82 PHE A C 1
ATOM 632 O O . PHE A 1 82 ? 6.550 -8.087 -16.596 1.00 91.31 82 PHE A O 1
ATOM 639 N N . GLU A 1 83 ? 4.904 -9.554 -16.944 1.00 94.56 83 GLU A N 1
ATOM 640 C CA . GLU A 1 83 ? 5.356 -9.979 -18.278 1.00 94.56 83 GLU A CA 1
ATOM 641 C C . GLU A 1 83 ? 5.451 -8.795 -19.247 1.00 94.56 83 GLU A C 1
ATOM 643 O O . GLU A 1 83 ? 6.449 -8.635 -19.952 1.00 94.56 83 GLU A O 1
ATOM 648 N N . ARG A 1 84 ? 4.453 -7.902 -19.237 1.00 91.94 84 ARG A N 1
ATOM 649 C CA . ARG A 1 84 ? 4.482 -6.667 -20.031 1.00 91.94 84 ARG A CA 1
ATOM 650 C C . ARG A 1 84 ? 5.691 -5.796 -19.689 1.00 91.94 84 ARG A C 1
ATOM 652 O O . ARG A 1 84 ? 6.311 -5.251 -20.599 1.00 91.94 84 ARG A O 1
ATOM 659 N N . ALA A 1 85 ? 6.043 -5.676 -18.409 1.00 91.00 85 ALA A N 1
ATOM 660 C CA . ALA A 1 85 ? 7.235 -4.944 -17.982 1.00 91.00 85 ALA A CA 1
ATOM 661 C C . ALA A 1 85 ? 8.511 -5.526 -18.604 1.00 91.00 85 ALA A C 1
ATOM 663 O O . ALA A 1 85 ? 9.366 -4.780 -19.078 1.00 91.00 85 ALA A O 1
ATOM 664 N N . TRP A 1 86 ? 8.617 -6.856 -18.646 1.00 91.94 86 TRP A N 1
ATOM 665 C CA . TRP A 1 86 ? 9.756 -7.554 -19.241 1.00 91.94 86 TRP A CA 1
ATOM 666 C C . TRP A 1 86 ? 9.879 -7.322 -20.739 1.00 91.94 86 TRP A C 1
ATOM 668 O O . TRP A 1 86 ? 10.975 -7.031 -21.216 1.00 91.94 86 TRP A O 1
ATOM 678 N N . PHE A 1 87 ? 8.771 -7.384 -21.474 1.00 92.56 87 PHE A N 1
ATOM 679 C CA . PHE A 1 87 ? 8.796 -7.077 -22.901 1.00 92.56 87 PHE A CA 1
ATOM 680 C C . PHE A 1 87 ? 9.192 -5.621 -23.168 1.00 92.56 87 PHE A C 1
ATOM 682 O O . PHE A 1 87 ? 10.026 -5.378 -24.034 1.00 92.56 87 PHE A O 1
ATOM 689 N N . LEU A 1 88 ? 8.703 -4.665 -22.369 1.00 91.12 88 LEU A N 1
ATOM 690 C CA . LEU A 1 88 ? 9.115 -3.260 -22.482 1.00 91.12 88 LEU A CA 1
ATOM 691 C C . LEU A 1 88 ? 10.613 -3.067 -22.202 1.00 91.12 88 LEU A C 1
ATOM 693 O O . LEU A 1 88 ? 11.282 -2.345 -22.941 1.00 91.12 88 LEU A O 1
ATOM 697 N N . MET A 1 89 ? 11.153 -3.736 -21.176 1.00 91.19 89 MET A N 1
ATOM 698 C CA . MET A 1 89 ? 12.596 -3.747 -20.893 1.00 91.19 89 MET A CA 1
ATOM 699 C C . MET A 1 89 ? 13.391 -4.286 -22.081 1.00 91.19 89 MET A C 1
ATOM 701 O O . MET A 1 89 ? 14.371 -3.674 -22.510 1.00 91.19 89 MET A O 1
ATOM 705 N N . TRP A 1 90 ? 12.945 -5.405 -22.647 1.00 92.38 90 TRP A N 1
ATOM 706 C CA . TRP A 1 90 ? 13.613 -6.054 -23.766 1.00 92.38 90 TRP A CA 1
ATOM 707 C C . TRP A 1 90 ? 13.580 -5.221 -25.051 1.00 92.38 90 TRP A C 1
ATOM 709 O O . TRP A 1 90 ? 14.610 -5.058 -25.702 1.00 92.38 90 TRP A O 1
ATOM 719 N N . ASP A 1 91 ? 12.430 -4.652 -25.403 1.00 91.38 91 ASP A N 1
ATOM 720 C CA . ASP A 1 91 ? 12.284 -3.829 -26.606 1.00 91.38 91 ASP A CA 1
ATOM 721 C C . ASP A 1 91 ? 13.058 -2.509 -26.489 1.00 91.38 91 ASP A C 1
ATOM 723 O O . ASP A 1 91 ? 13.699 -2.065 -27.450 1.00 91.38 91 ASP A O 1
ATOM 727 N N . SER A 1 92 ? 13.081 -1.916 -25.292 1.00 90.44 92 SER A N 1
ATOM 728 C CA . SER A 1 92 ? 13.924 -0.757 -24.990 1.00 90.44 92 SER A CA 1
ATOM 729 C C . SER A 1 92 ? 15.404 -1.088 -25.178 1.00 90.44 92 SER A C 1
ATOM 731 O O . SER A 1 92 ? 16.121 -0.365 -25.872 1.00 90.44 92 SER A O 1
ATOM 733 N N . PHE A 1 93 ? 15.867 -2.215 -24.632 1.00 92.88 93 PHE A N 1
ATOM 734 C CA . PHE A 1 93 ? 17.252 -2.652 -24.796 1.00 92.88 93 PHE A CA 1
ATOM 735 C C . PHE A 1 93 ? 17.594 -2.935 -26.265 1.00 92.88 93 PHE A C 1
ATOM 737 O O . PHE A 1 93 ? 18.628 -2.489 -26.755 1.00 92.88 93 PHE A O 1
ATOM 744 N N . ARG A 1 94 ? 16.714 -3.618 -27.006 1.00 94.44 94 ARG A N 1
ATOM 745 C CA . ARG A 1 94 ? 16.932 -3.926 -28.429 1.00 94.44 94 ARG A CA 1
ATOM 746 C C . ARG A 1 94 ? 17.023 -2.688 -29.314 1.00 94.44 94 ARG A C 1
ATOM 748 O O . ARG A 1 94 ? 17.736 -2.728 -30.312 1.00 94.44 94 ARG A O 1
ATOM 755 N N . SER A 1 95 ? 16.280 -1.633 -28.989 1.00 90.50 95 SER A N 1
ATOM 756 C CA . SER A 1 95 ? 16.236 -0.403 -29.787 1.00 90.50 95 SER A CA 1
ATOM 757 C C . SER A 1 95 ? 17.350 0.584 -29.434 1.00 90.50 95 SER A C 1
ATOM 759 O O . SER A 1 95 ? 17.874 1.247 -30.326 1.00 90.50 95 SER A O 1
ATOM 761 N N . THR A 1 96 ? 17.734 0.673 -28.158 1.00 88.81 96 THR A N 1
ATOM 762 C CA . THR A 1 96 ? 18.691 1.684 -27.668 1.00 88.81 96 THR A CA 1
ATOM 763 C C . THR A 1 96 ? 20.075 1.127 -27.332 1.00 88.81 96 THR A C 1
ATOM 765 O O . THR A 1 96 ? 21.041 1.886 -27.278 1.00 88.81 96 THR A O 1
ATOM 768 N N . GLY A 1 97 ? 20.188 -0.178 -27.066 1.00 88.25 97 GLY A N 1
ATOM 769 C CA . GLY A 1 97 ? 21.383 -0.808 -26.495 1.00 88.25 97 GLY A CA 1
ATOM 770 C C . GLY A 1 97 ? 21.664 -0.425 -25.034 1.00 88.25 97 GLY A C 1
ATOM 771 O O . GLY A 1 97 ? 22.701 -0.812 -24.500 1.00 88.25 97 GLY A O 1
ATOM 772 N N . GLN A 1 98 ? 20.778 0.338 -24.383 1.00 84.81 98 GLN A N 1
ATOM 773 C CA . GLN A 1 98 ? 20.952 0.825 -23.013 1.00 84.81 98 GLN A CA 1
ATOM 774 C C . GLN A 1 98 ? 20.238 -0.077 -22.004 1.00 84.81 98 GLN A C 1
ATOM 776 O O . GLN A 1 98 ? 19.117 -0.527 -22.238 1.00 84.81 98 GLN A O 1
ATOM 781 N N . LEU A 1 99 ? 20.892 -0.319 -20.866 1.00 79.50 99 LEU A N 1
ATOM 782 C CA . LEU A 1 99 ? 20.353 -1.124 -19.763 1.00 79.50 99 LEU A CA 1
ATOM 783 C C . LEU A 1 99 ? 19.609 -0.276 -18.716 1.00 79.50 99 LEU A C 1
ATOM 785 O O . LEU A 1 99 ? 18.701 -0.778 -18.062 1.00 79.50 99 LEU A O 1
ATOM 789 N N . ASP A 1 100 ? 19.943 1.011 -18.602 1.00 79.56 100 ASP A N 1
ATOM 790 C CA . ASP A 1 100 ? 19.434 1.904 -17.556 1.00 79.56 100 ASP A CA 1
ATOM 791 C C . ASP A 1 100 ? 18.334 2.829 -18.091 1.00 79.56 100 ASP A C 1
ATOM 793 O O . ASP A 1 100 ? 18.502 4.045 -18.194 1.00 79.56 100 ASP A O 1
ATOM 797 N N . VAL A 1 101 ? 17.192 2.245 -18.459 1.00 82.88 101 VAL A N 1
ATOM 798 C CA . VAL A 1 101 ? 16.023 3.003 -18.931 1.00 82.88 101 VAL A CA 1
ATOM 799 C C . VAL A 1 101 ? 14.922 2.973 -17.877 1.00 82.88 101 VAL A C 1
ATOM 801 O O . VAL A 1 101 ? 14.518 1.914 -17.397 1.00 82.88 101 VAL A O 1
ATOM 804 N N . HIS A 1 102 ? 14.406 4.150 -17.519 1.00 85.25 102 HIS A N 1
ATOM 805 C CA . HIS A 1 102 ? 13.247 4.248 -16.640 1.00 85.25 102 HIS A CA 1
ATOM 806 C C . HIS A 1 102 ? 11.986 3.806 -17.389 1.00 85.25 102 HIS A C 1
ATOM 808 O O . HIS A 1 102 ? 11.538 4.479 -18.316 1.00 85.25 102 HIS A O 1
ATOM 814 N N . ILE A 1 103 ? 11.411 2.676 -16.978 1.00 83.44 103 ILE A N 1
ATOM 815 C CA . ILE A 1 103 ? 10.232 2.083 -17.611 1.00 83.44 103 ILE A CA 1
ATOM 816 C C . ILE A 1 103 ? 9.032 2.232 -16.690 1.00 83.44 103 ILE A C 1
ATOM 818 O O . ILE A 1 103 ? 9.067 1.845 -15.522 1.00 83.44 103 ILE A O 1
ATOM 822 N N . ARG A 1 104 ? 7.951 2.774 -17.248 1.00 81.69 104 ARG A N 1
ATOM 823 C CA . ARG A 1 104 ? 6.653 2.885 -16.588 1.00 81.69 104 ARG A CA 1
ATOM 824 C C . ARG A 1 104 ? 5.685 1.910 -17.239 1.00 81.69 104 ARG A C 1
ATOM 826 O O . ARG A 1 104 ? 5.528 1.891 -18.455 1.00 81.69 104 ARG A O 1
ATOM 833 N N . THR A 1 105 ? 5.063 1.075 -16.420 1.00 72.62 105 THR A N 1
ATOM 834 C CA . THR A 1 105 ? 4.136 0.016 -16.852 1.00 72.62 105 THR A CA 1
ATOM 835 C C . THR A 1 105 ? 2.681 0.340 -16.530 1.00 72.62 105 THR A C 1
ATOM 837 O O . THR A 1 105 ? 1.783 -0.390 -16.949 1.00 72.62 105 THR A O 1
ATOM 840 N N . VAL A 1 106 ? 2.454 1.420 -15.782 1.00 65.50 106 VAL A N 1
ATOM 841 C CA . VAL A 1 106 ? 1.154 1.820 -15.244 1.00 65.50 106 VAL A CA 1
ATOM 842 C C . VAL A 1 106 ? 0.427 2.718 -16.248 1.00 65.50 106 VAL A C 1
ATOM 844 O O . VAL A 1 106 ? 1.063 3.534 -16.909 1.00 65.50 106 VAL A O 1
ATOM 847 N N . ALA A 1 107 ? -0.895 2.566 -16.361 1.00 52.91 107 ALA A N 1
ATOM 848 C CA . ALA A 1 107 ? -1.749 3.549 -17.023 1.00 52.91 107 ALA A CA 1
ATOM 849 C C . ALA A 1 107 ? -1.797 4.839 -16.181 1.00 52.91 107 ALA A C 1
ATOM 851 O O . ALA A 1 107 ? -1.874 4.757 -14.955 1.00 52.91 107 ALA A O 1
ATOM 852 N N . ASP A 1 108 ? -1.798 6.005 -16.829 1.00 44.53 108 ASP A N 1
ATOM 853 C CA . ASP A 1 108 ? -1.776 7.355 -16.224 1.00 44.53 108 ASP A CA 1
ATOM 854 C C . ASP A 1 108 ? -2.853 7.604 -15.131 1.00 44.53 108 ASP A C 1
ATOM 856 O O . ASP A 1 108 ? -2.797 8.571 -14.373 1.00 44.53 108 ASP A O 1
ATOM 860 N N . GLU A 1 109 ? -3.839 6.714 -14.996 1.00 43.84 109 GLU A N 1
ATOM 861 C CA . GLU A 1 109 ? -4.969 6.802 -14.065 1.00 43.84 109 GLU A CA 1
ATOM 862 C C . GLU A 1 109 ? -4.585 6.760 -12.574 1.00 43.84 109 GLU A C 1
ATOM 864 O O . GLU A 1 109 ? -5.277 7.378 -11.763 1.00 43.84 109 GLU A O 1
ATOM 869 N N . LEU A 1 110 ? -3.486 6.095 -12.189 1.00 46.25 110 LEU A N 1
ATOM 870 C CA . LEU A 1 110 ? -3.027 6.081 -10.788 1.00 46.25 110 LEU A CA 1
ATOM 871 C C . LEU A 1 110 ? -2.267 7.360 -10.390 1.00 46.25 110 LEU A C 1
ATOM 873 O O . LEU A 1 110 ? -2.270 7.719 -9.213 1.00 46.25 110 LEU A O 1
ATOM 877 N N . GLU A 1 111 ? -1.675 8.091 -11.343 1.00 45.09 111 GLU A N 1
ATOM 878 C CA . GLU A 1 111 ? -1.038 9.391 -11.067 1.00 45.09 111 GLU A CA 1
ATOM 879 C C . GLU A 1 111 ? -2.089 10.462 -10.721 1.00 45.09 111 GLU A C 1
ATOM 881 O O . GLU A 1 111 ? -1.888 11.262 -9.804 1.00 45.09 111 GLU A O 1
ATOM 886 N N . ASN A 1 112 ? -3.270 10.402 -11.352 1.00 42.88 112 ASN A N 1
ATOM 887 C CA . ASN A 1 112 ? -4.394 11.308 -11.077 1.00 42.88 112 ASN A CA 1
ATOM 888 C C . ASN A 1 112 ? -4.979 11.176 -9.659 1.00 42.88 112 ASN A C 1
ATOM 890 O O . ASN A 1 112 ? -5.736 12.045 -9.226 1.00 42.88 112 ASN A O 1
ATOM 894 N N . GLN A 1 113 ? -4.628 10.122 -8.915 1.00 47.12 113 GLN A N 1
ATOM 895 C CA . GLN A 1 113 ? -5.057 9.936 -7.525 1.00 47.12 113 GLN A CA 1
ATOM 896 C C . GLN A 1 113 ? -4.131 10.612 -6.499 1.00 47.12 113 GLN A C 1
ATOM 898 O O . GLN A 1 113 ? -4.320 10.434 -5.298 1.00 47.12 113 GLN A O 1
ATOM 903 N N . GLY A 1 114 ? -3.166 11.429 -6.942 1.00 41.09 114 GLY A N 1
ATOM 904 C CA . GLY A 1 114 ? -2.351 12.245 -6.042 1.00 41.09 114 GLY A CA 1
ATOM 905 C C . GLY A 1 114 ? -1.277 11.439 -5.316 1.00 41.09 114 GLY A C 1
ATOM 906 O O . GLY A 1 114 ? -1.086 11.594 -4.110 1.00 41.09 114 GLY A O 1
ATOM 907 N N . ALA A 1 115 ? -0.548 10.597 -6.053 1.00 47.19 115 ALA A N 1
ATOM 908 C CA . ALA A 1 115 ? 0.574 9.810 -5.538 1.00 47.19 115 ALA A CA 1
ATOM 909 C C . ALA A 1 115 ? 1.843 10.645 -5.231 1.00 47.19 115 ALA A C 1
ATOM 911 O O . ALA A 1 115 ? 2.959 10.134 -5.323 1.00 47.19 115 ALA A O 1
ATOM 912 N N . ASP A 1 116 ? 1.676 11.918 -4.866 1.00 45.31 116 ASP A N 1
ATOM 913 C CA . ASP A 1 116 ? 2.754 12.843 -4.517 1.00 45.31 116 ASP A CA 1
ATOM 914 C C . ASP A 1 116 ? 3.005 12.763 -2.999 1.00 45.31 116 ASP A C 1
ATOM 916 O O . ASP A 1 116 ? 2.510 13.554 -2.192 1.00 45.31 116 ASP A O 1
ATOM 920 N N . TRP A 1 117 ? 3.680 11.683 -2.608 1.00 51.69 117 TRP A N 1
ATOM 921 C CA . TRP A 1 117 ? 4.140 11.356 -1.255 1.00 51.69 117 TRP A CA 1
ATOM 922 C C . TRP A 1 117 ? 5.476 10.621 -1.334 1.00 51.69 117 TRP A C 1
ATOM 924 O O . TRP A 1 117 ? 5.744 9.976 -2.378 1.00 51.69 117 TRP A O 1
#

pLDDT: mean 84.51, std 13.26, range [41.09, 95.62]

Solvent-accessible surface area (backbone atoms only — not comparable to full-atom values): 6906 Å² total; per-residue (Å²): 105,60,65,83,71,19,50,69,66,80,34,66,58,45,89,50,73,86,42,29,50,63,46,54,50,27,56,53,39,70,48,58,91,35,61,31,89,46,72,66,52,44,49,55,52,52,50,50,41,73,74,30,66,67,58,38,51,51,42,25,54,53,34,46,48,26,60,70,73,27,67,71,76,38,62,68,62,50,48,54,55,51,53,51,46,52,51,53,53,48,52,48,28,73,73,68,73,49,87,91,68,93,81,82,84,74,68,76,70,62,59,76,72,64,71,85,113

Sequence (117 aa):
DTLWTGMPLVCLSGVQMRSRAGASMAYSLGVVTWLVRNLKDYEDVAVKLAQNRGALRKARAEMERAVVESPFFDTALWAKGFERAWFLMWDSFRSTGQLDVHIRTVADELENQGADW

Foldseek 3Di:
DCLLQLQFAAAEADDDPVSCVVVVLCLQLVNNVRYDDDPVSSVVVVVCCVVDVPVRVVRSVSSNVSSVPGCSPVVVVVVVLVVQQVVVQVV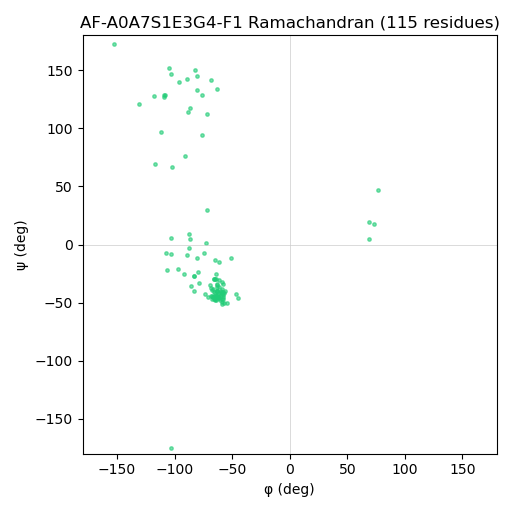CCVVPVDNDDDDDSDDCVSVVVPPPD

Mean predicted aligned error: 6.39 Å

Nearest PDB structures (foldseek):
  6q4m-assembly1_A  TM=9.164E-01  e=1.626E-04  Homo sapiens
  7ntf-assembly1_B  TM=9.265E-01  e=2.299E-04  Homo sapiens
  6tka-assembly1_AAA  TM=9.288E-01  e=3.649E-04  Homo sapiens
  4gyw-assembly2_A  TM=9.171E-01  e=4.095E-04  Homo sapiens
  5vie-assembly1_A  TM=9.297E-01  e=4.870E-04  Homo sapiens

InterPro domains:
  IPR029489 O-GlcNAc transferase, C-terminal [PF13844] (1-79)
  IPR037919 UDP-N-acetylglucosamine--peptide N-acetylglucosaminyltransferase 110kDa subunit [PTHR44366] (1-103)

Secondary structure (DSSP, 8-state):
-TTTTTPPP-EE--SSHHHHHHHHHHHHTT-GGGEESSHHHHHHHHHHHHH-HHHHHHHHHHHHHHHHHSGGG-HHHHHHHHHHHHHHHHHHHHHH--S------S-GGGGGGT---

Radius of gyration: 17.59 Å; Cα contacts (8 Å, |Δi|>4): 102; chains: 1; bounding box: 40×27×51 Å